Protein AF-A0A955KHT2-F1 (afdb_monomer_lite)

Sequence (98 aa):
MPPEKTAEEKLVELLKENHELLEQNNELLHKLHRHSVWSFVVRTVAFLILIGAPVAIYYYIIEPYFTSVSEAMQTFYIGLEEAPGWSQLVDVLKGKEK

Radius of gyration: 39.96 Å; chains: 1; bounding box: 88×22×103 Å

pLDDT: mean 86.48, std 10.54, range [49.03, 97.44]

Structure (mmCIF, N/CA/C/O backbone):
data_AF-A0A955KHT2-F1
#
_entry.id   AF-A0A955KHT2-F1
#
loop_
_atom_site.group_PDB
_atom_site.id
_atom_site.type_symbol
_atom_site.label_atom_id
_atom_site.label_alt_id
_atom_site.label_comp_id
_atom_site.label_asym_id
_atom_site.label_entity_id
_atom_site.label_seq_id
_atom_site.pdbx_PDB_ins_code
_atom_site.Cartn_x
_atom_site.Cartn_y
_atom_site.Cartn_z
_atom_site.occupancy
_atom_site.B_iso_or_equiv
_atom_site.auth_seq_id
_atom_site.auth_comp_id
_atom_site.auth_asym_id
_atom_site.auth_atom_id
_atom_site.pdbx_PDB_model_num
ATOM 1 N N . MET A 1 1 ? -27.514 12.247 55.165 1.00 60.75 1 MET A N 1
ATOM 2 C CA . MET A 1 1 ? -27.262 11.222 54.132 1.00 60.75 1 MET A CA 1
ATOM 3 C C . MET A 1 1 ? -28.389 11.323 53.124 1.00 60.75 1 MET A C 1
ATOM 5 O O . MET A 1 1 ? -29.524 11.426 53.580 1.00 60.75 1 MET A O 1
ATOM 9 N N . PRO A 1 2 ? -28.117 11.393 51.811 1.00 66.56 2 PRO A N 1
ATOM 10 C CA . PRO A 1 2 ? -29.184 11.257 50.824 1.00 66.56 2 PRO A CA 1
ATOM 11 C C . PRO A 1 2 ? -29.899 9.906 51.027 1.00 66.56 2 PRO A C 1
ATOM 13 O O . PRO A 1 2 ? -29.262 8.971 51.520 1.00 66.56 2 PRO A O 1
ATOM 16 N N . PRO A 1 3 ? -31.205 9.814 50.721 1.00 71.94 3 PRO A N 1
ATOM 17 C CA . PRO A 1 3 ? -31.971 8.587 50.907 1.00 71.94 3 PRO A CA 1
ATOM 18 C C . PRO A 1 3 ? -31.358 7.446 50.087 1.00 71.94 3 PRO A C 1
ATOM 20 O O . PRO A 1 3 ? -30.928 7.644 48.949 1.00 71.94 3 PRO A O 1
ATOM 23 N N . GLU A 1 4 ? -31.281 6.262 50.691 1.00 75.88 4 GLU A N 1
ATOM 24 C CA . GLU A 1 4 ? -30.821 5.040 50.037 1.00 75.88 4 GLU A CA 1
ATOM 25 C C . GLU A 1 4 ? -31.801 4.703 48.904 1.00 75.88 4 GLU A C 1
ATOM 27 O O . GLU A 1 4 ? -32.985 4.479 49.152 1.00 75.88 4 GLU A O 1
ATOM 32 N N . LYS A 1 5 ? -31.327 4.754 47.651 1.00 72.50 5 LYS A N 1
ATOM 33 C CA . LYS A 1 5 ? -32.133 4.412 46.471 1.00 72.50 5 LYS A CA 1
ATOM 34 C C . LYS A 1 5 ? -32.670 2.989 46.619 1.00 72.50 5 LYS A C 1
ATOM 36 O O . LYS A 1 5 ? -31.929 2.081 47.008 1.00 72.50 5 LYS A O 1
ATOM 41 N N . THR A 1 6 ? -33.934 2.785 46.274 1.00 86.12 6 THR A N 1
ATOM 42 C CA . THR A 1 6 ? -34.548 1.452 46.300 1.00 86.12 6 THR A CA 1
ATOM 43 C C . THR A 1 6 ? -33.872 0.523 45.282 1.00 86.12 6 THR A C 1
ATOM 45 O O . THR A 1 6 ? -33.271 0.969 44.301 1.00 86.12 6 THR A O 1
ATOM 48 N N . ALA A 1 7 ? -33.946 -0.795 45.500 1.00 86.62 7 ALA A N 1
ATOM 49 C CA . ALA A 1 7 ? -33.332 -1.777 44.599 1.00 86.62 7 ALA A CA 1
ATOM 50 C C . ALA A 1 7 ? -33.821 -1.634 43.142 1.00 86.62 7 ALA A C 1
ATOM 52 O O . ALA A 1 7 ? -33.046 -1.834 42.208 1.00 86.62 7 ALA A O 1
ATOM 53 N N . GLU A 1 8 ? -35.080 -1.232 42.957 1.00 88.56 8 GLU A N 1
ATOM 54 C CA . GLU A 1 8 ? -35.685 -0.974 41.648 1.00 88.56 8 GLU A CA 1
ATOM 55 C C . GLU A 1 8 ? -35.077 0.258 40.965 1.00 88.56 8 GLU A C 1
ATOM 57 O O . GLU A 1 8 ? -34.690 0.182 39.801 1.00 88.56 8 GLU A O 1
ATOM 62 N N . GLU A 1 9 ? -34.898 1.366 41.690 1.00 90.06 9 GLU A N 1
ATOM 63 C CA . GLU A 1 9 ? -34.261 2.579 41.153 1.00 90.06 9 GLU A CA 1
ATOM 64 C C . GLU A 1 9 ? -32.822 2.310 40.702 1.00 90.06 9 GLU A C 1
ATOM 66 O O . GLU A 1 9 ? -32.396 2.784 39.647 1.00 90.06 9 GLU A O 1
ATOM 71 N N . LYS A 1 10 ? -32.083 1.497 41.466 1.00 91.06 10 LYS A N 1
ATOM 72 C CA . LYS A 1 10 ? -30.713 1.104 41.120 1.00 91.06 10 LYS A CA 1
ATOM 73 C C . LYS A 1 10 ? -30.665 0.192 39.888 1.00 91.06 10 LYS A C 1
ATOM 75 O O . LYS A 1 10 ? -29.756 0.316 39.072 1.00 91.06 10 LYS A O 1
ATOM 80 N N . LEU A 1 11 ? -31.642 -0.702 39.727 1.00 92.50 11 LEU A N 1
ATOM 81 C CA . LEU A 1 11 ? -31.770 -1.540 38.530 1.00 92.50 11 LEU A CA 1
ATOM 82 C C . LEU A 1 11 ? -32.078 -0.710 37.281 1.00 92.50 11 LEU A C 1
ATOM 84 O O . LEU A 1 11 ? -31.466 -0.934 36.238 1.00 92.50 11 LEU A O 1
ATOM 88 N N . VAL A 1 12 ? -32.986 0.262 37.385 1.00 93.81 12 VAL A N 1
ATOM 89 C CA . VAL A 1 12 ? -33.320 1.167 36.274 1.00 93.81 12 VAL A CA 1
ATOM 90 C C . VAL A 1 12 ? -32.103 1.999 35.860 1.00 93.81 12 VAL A C 1
ATOM 92 O O . VAL A 1 12 ? -31.841 2.146 34.667 1.00 93.81 12 VAL A O 1
ATOM 95 N N . GLU A 1 13 ? -31.327 2.493 36.825 1.00 94.44 13 GLU A N 1
ATOM 96 C CA . GLU A 1 13 ? -30.086 3.234 36.571 1.00 94.44 13 GLU A CA 1
ATOM 97 C C . GLU A 1 13 ? -29.047 2.377 35.831 1.00 94.44 13 GLU A C 1
ATOM 99 O O . GLU A 1 13 ? -28.541 2.794 34.790 1.00 94.44 13 GLU A O 1
ATOM 104 N N . LEU A 1 14 ? -28.811 1.142 36.288 1.00 93.56 14 LEU A N 1
ATOM 105 C CA . LEU A 1 14 ? -27.875 0.207 35.649 1.00 93.56 14 LEU A CA 1
ATOM 106 C C . LEU A 1 14 ? -28.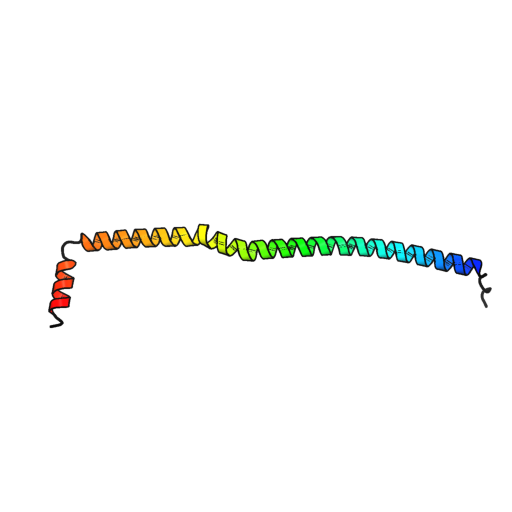305 -0.217 34.238 1.00 93.56 14 LEU A C 1
ATOM 108 O O . LEU A 1 14 ? -27.459 -0.429 33.365 1.00 93.56 14 LEU A O 1
ATOM 112 N N . LEU A 1 15 ? -29.611 -0.370 34.007 1.00 94.69 15 LEU A N 1
ATOM 113 C CA . LEU A 1 15 ? -30.156 -0.674 32.682 1.00 94.69 15 LEU A CA 1
ATOM 114 C C . LEU A 1 15 ? -29.972 0.500 31.724 1.00 94.69 15 LEU A C 1
ATOM 116 O O . LEU A 1 15 ? -29.606 0.293 30.566 1.00 94.69 15 LEU A O 1
ATOM 120 N N . LYS A 1 16 ? -30.194 1.723 32.208 1.00 95.38 16 LYS A N 1
ATOM 121 C CA . LYS A 1 16 ? -29.995 2.935 31.418 1.00 95.38 16 LYS A CA 1
ATOM 122 C C . LYS A 1 16 ? -28.525 3.115 31.041 1.00 95.38 16 LYS A C 1
ATOM 124 O O . LYS A 1 16 ? -28.226 3.341 29.874 1.00 95.38 16 LYS A O 1
ATOM 129 N N . GLU A 1 17 ? -27.620 2.929 31.996 1.00 94.88 17 GLU A N 1
ATOM 130 C CA . GLU A 1 17 ? -26.178 2.999 31.752 1.00 94.88 17 GLU A CA 1
ATOM 131 C C . GLU A 1 17 ? -25.718 1.919 30.757 1.00 94.88 17 GLU A C 1
ATOM 133 O O . GLU A 1 17 ? -24.979 2.211 29.818 1.00 94.88 17 GLU A O 1
ATOM 138 N N . ASN A 1 18 ? -26.224 0.683 30.876 1.00 95.25 18 ASN A N 1
ATOM 139 C CA . ASN A 1 18 ? -25.957 -0.366 29.884 1.00 95.25 18 ASN A CA 1
ATOM 140 C C . ASN A 1 18 ? -26.438 0.021 28.484 1.00 95.25 18 ASN A C 1
ATOM 142 O O . ASN A 1 18 ? -25.742 -0.229 27.501 1.00 95.25 18 ASN A O 1
ATOM 146 N N . HIS A 1 19 ? -27.626 0.616 28.384 1.00 95.56 19 HIS A N 1
ATOM 147 C CA . HIS A 1 19 ? -28.172 1.048 27.105 1.00 95.56 19 HIS A CA 1
ATOM 148 C C . HIS A 1 19 ? -27.297 2.128 26.453 1.00 95.56 19 HIS A C 1
ATOM 150 O O . HIS A 1 19 ? -26.931 1.989 25.286 1.00 95.56 19 HIS A O 1
ATOM 156 N N . GLU A 1 20 ? -26.881 3.135 27.224 1.00 95.38 20 GLU A N 1
ATOM 157 C CA . GLU A 1 20 ? -25.987 4.201 26.756 1.00 95.38 20 GLU A CA 1
ATOM 158 C C . GLU A 1 20 ? -24.618 3.648 26.310 1.00 95.38 20 GLU A C 1
ATOM 160 O O . GLU A 1 20 ? -24.087 4.047 25.271 1.00 95.3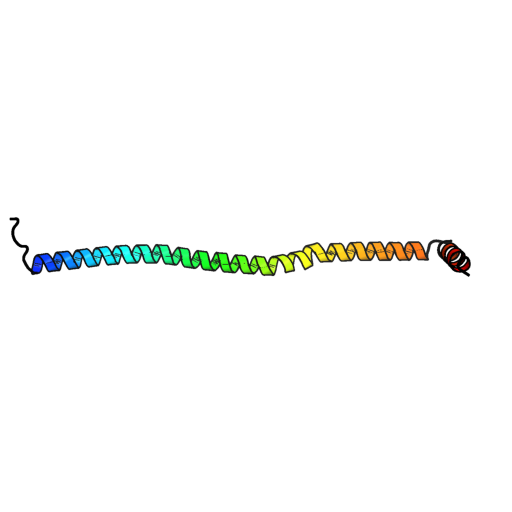8 20 GLU A O 1
ATOM 165 N N . LEU A 1 21 ? -24.053 2.677 27.038 1.00 94.94 21 LEU A N 1
ATOM 166 C CA . LEU A 1 21 ? -22.786 2.028 26.672 1.00 94.94 21 LEU A CA 1
ATOM 167 C C . LEU A 1 21 ? -22.888 1.179 25.395 1.00 94.94 21 LEU A C 1
ATOM 169 O O . LEU A 1 21 ? -21.922 1.091 24.627 1.00 94.94 21 LEU A O 1
ATOM 173 N N . LEU A 1 22 ? -24.034 0.539 25.157 1.00 94.75 22 LEU A N 1
ATOM 174 C CA . LEU A 1 22 ? -24.284 -0.224 23.932 1.00 94.75 22 LEU A CA 1
ATOM 175 C C . LEU A 1 22 ? -24.423 0.695 22.718 1.00 94.75 22 LEU A C 1
ATOM 177 O O . LEU A 1 22 ? -23.877 0.390 21.655 1.00 94.75 22 LEU A O 1
ATOM 181 N N . GLU A 1 23 ? -25.098 1.831 22.878 1.00 95.44 23 GLU A N 1
ATOM 182 C CA . GLU A 1 23 ? -25.223 2.842 21.828 1.00 95.44 23 GLU A CA 1
ATOM 183 C C . GLU A 1 23 ? -23.848 3.406 21.439 1.00 95.44 23 GLU A C 1
ATOM 185 O O . GLU A 1 23 ? -23.476 3.397 20.260 1.00 95.44 23 GLU A O 1
ATOM 190 N N . GLN A 1 24 ? -23.030 3.764 22.434 1.00 94.19 24 GLN A N 1
ATOM 191 C CA . GLN A 1 24 ? -21.652 4.213 22.215 1.00 94.19 24 GLN A CA 1
ATOM 192 C C . GLN A 1 24 ? -20.789 3.139 21.537 1.00 94.19 24 GLN A C 1
ATOM 194 O O . GLN A 1 24 ? -20.016 3.444 20.625 1.00 94.19 24 GLN A O 1
ATOM 199 N N . ASN A 1 25 ? -20.933 1.868 21.929 1.00 95.38 25 ASN A N 1
ATOM 200 C CA . ASN A 1 25 ? -20.234 0.765 21.265 1.00 95.38 25 ASN A CA 1
ATOM 201 C C . ASN A 1 25 ? -20.614 0.651 19.790 1.00 95.38 25 ASN A C 1
ATOM 203 O O . ASN A 1 25 ? -19.740 0.480 18.938 1.00 95.38 25 ASN A O 1
ATOM 207 N N . ASN A 1 26 ? -21.903 0.764 19.475 1.00 94.75 26 ASN A N 1
ATOM 208 C CA . ASN A 1 26 ? -22.381 0.666 18.104 1.00 94.75 26 ASN A CA 1
ATOM 209 C C . ASN A 1 26 ? -21.821 1.794 17.218 1.00 94.75 26 ASN A C 1
ATOM 211 O O . ASN A 1 26 ? -21.422 1.551 16.072 1.00 94.75 26 ASN A O 1
ATOM 215 N N . GLU A 1 27 ? -21.713 3.014 17.754 1.00 94.06 27 GLU A N 1
ATOM 216 C CA . GLU A 1 27 ? -21.054 4.115 17.047 1.00 94.06 27 GLU A CA 1
ATOM 217 C C . GLU A 1 27 ? -19.569 3.842 16.775 1.00 94.06 27 GLU A C 1
ATOM 219 O O . GLU A 1 27 ? -19.065 4.127 15.682 1.00 94.06 27 GLU A O 1
ATOM 224 N N . LEU A 1 28 ? -18.846 3.312 17.764 1.00 93.12 28 LEU A N 1
ATOM 225 C CA . LEU A 1 28 ? -17.426 2.986 17.624 1.00 93.12 28 LEU A CA 1
ATOM 226 C C . LEU A 1 28 ? -17.208 1.875 16.594 1.00 93.12 28 LEU A C 1
ATOM 228 O O . LEU A 1 28 ? -16.317 1.992 15.750 1.00 93.12 28 LEU A O 1
ATOM 232 N N . LEU A 1 29 ? -18.056 0.846 16.607 1.00 93.31 29 LEU A N 1
ATOM 233 C CA . LEU A 1 29 ? -18.059 -0.232 15.617 1.00 93.31 29 LEU A CA 1
ATOM 234 C C . LEU A 1 29 ? -18.249 0.304 14.196 1.00 93.31 29 LEU A C 1
ATOM 236 O O . LEU A 1 29 ? -17.490 -0.067 13.301 1.00 93.31 29 LEU A O 1
ATOM 240 N N . HIS A 1 30 ? -19.182 1.235 13.991 1.00 92.12 30 HIS A N 1
ATOM 241 C CA . HIS A 1 30 ? -19.373 1.880 12.689 1.00 92.12 30 HIS A CA 1
ATOM 242 C C . HIS A 1 30 ? -18.130 2.654 12.229 1.00 92.12 30 HIS A C 1
ATOM 244 O O . HIS A 1 30 ? -17.730 2.565 11.062 1.00 92.12 30 HIS A O 1
ATOM 250 N N . LYS A 1 31 ? -17.483 3.388 13.142 1.00 90.19 31 LYS A N 1
ATOM 251 C CA . LYS A 1 31 ? -16.257 4.150 12.844 1.00 90.19 31 LYS A CA 1
ATOM 252 C C . LYS A 1 31 ? -15.094 3.210 12.491 1.00 90.19 31 LYS A C 1
ATOM 254 O O . LYS A 1 31 ? -14.402 3.439 11.495 1.00 90.19 31 LYS A O 1
ATOM 259 N N . LEU A 1 32 ? -14.920 2.124 13.247 1.00 91.44 32 LEU A N 1
ATOM 260 C CA . LEU A 1 32 ? -13.879 1.117 13.021 1.00 91.44 32 LEU A CA 1
ATOM 261 C C . LEU A 1 32 ? -14.094 0.329 11.729 1.00 91.44 32 LEU A C 1
ATOM 263 O O . LEU A 1 32 ? -13.139 0.123 10.978 1.00 91.44 32 LEU A O 1
ATOM 267 N N . HIS A 1 33 ? -15.331 -0.076 11.438 1.00 93.00 33 HIS A N 1
ATOM 268 C CA . HIS A 1 33 ? -15.640 -0.855 10.243 1.00 93.00 33 HIS A CA 1
ATOM 269 C C . HIS A 1 33 ? -15.261 -0.092 8.973 1.00 93.00 33 HIS A C 1
ATOM 271 O O . HIS A 1 33 ? -14.546 -0.618 8.118 1.00 93.00 33 HIS A O 1
ATOM 277 N N . ARG A 1 34 ? -15.634 1.192 8.891 1.00 90.25 34 ARG A N 1
ATOM 278 C CA . ARG A 1 34 ? -15.264 2.040 7.755 1.00 90.25 34 ARG A CA 1
ATOM 279 C C . ARG A 1 34 ? -13.746 2.137 7.592 1.00 90.25 34 ARG A C 1
ATOM 281 O O . ARG A 1 34 ? -13.249 1.993 6.479 1.00 90.25 34 ARG A O 1
ATOM 288 N N . HIS A 1 35 ? -13.001 2.352 8.675 1.00 93.06 35 HIS A N 1
ATOM 289 C CA . HIS A 1 35 ? -11.536 2.424 8.611 1.00 93.06 35 HIS A CA 1
ATOM 290 C C . HIS A 1 35 ? -10.897 1.095 8.203 1.00 93.06 35 HIS A C 1
ATOM 292 O O . HIS A 1 35 ? -9.936 1.095 7.438 1.00 93.06 35 HIS A O 1
ATOM 298 N N . SER A 1 36 ? -11.440 -0.031 8.666 1.00 92.56 36 SER A N 1
ATOM 299 C CA . SER A 1 36 ? -10.962 -1.362 8.295 1.00 92.56 36 SER A CA 1
ATOM 300 C C . SER A 1 36 ? -11.145 -1.629 6.798 1.00 92.56 36 SER A C 1
ATOM 302 O O . SER A 1 36 ? -10.195 -2.038 6.130 1.00 92.56 36 SER A O 1
ATOM 304 N N . VAL A 1 37 ? -12.317 -1.293 6.245 1.00 94.75 37 VAL A N 1
ATOM 305 C CA . VAL A 1 37 ? -12.588 -1.407 4.802 1.00 94.75 37 VAL A CA 1
ATOM 306 C C . VAL A 1 37 ? -11.638 -0.520 3.998 1.00 94.75 37 VAL A C 1
ATOM 308 O O . VAL A 1 37 ? -11.011 -0.994 3.052 1.00 94.75 37 VAL A O 1
ATOM 311 N N . TRP A 1 38 ? -11.458 0.742 4.397 1.00 95.62 38 TRP A N 1
ATOM 312 C CA . TRP A 1 38 ? -10.518 1.643 3.722 1.00 95.62 38 TRP A CA 1
ATOM 313 C C . TRP A 1 38 ? -9.072 1.153 3.798 1.00 95.62 38 TRP A C 1
ATOM 315 O O . TRP A 1 38 ? -8.365 1.183 2.793 1.00 95.62 38 TRP A O 1
ATOM 325 N N . SER A 1 39 ? -8.638 0.657 4.956 1.00 94.50 39 SER A N 1
ATOM 326 C CA . SER A 1 39 ? -7.299 0.095 5.133 1.00 94.50 39 SER A CA 1
ATOM 327 C C . SER A 1 39 ? -7.072 -1.108 4.216 1.00 94.50 39 SER A C 1
ATOM 329 O O . SER A 1 39 ? -6.035 -1.193 3.555 1.00 94.50 39 SER A O 1
ATOM 331 N N . PHE A 1 40 ? -8.063 -1.997 4.111 1.00 95.88 40 PHE A N 1
ATOM 332 C CA . PHE A 1 40 ? -8.011 -3.143 3.211 1.00 95.88 40 PHE A CA 1
ATOM 333 C C . PHE A 1 40 ? -7.913 -2.714 1.743 1.00 95.88 40 PHE A C 1
ATOM 335 O O . PHE A 1 40 ? -7.030 -3.185 1.028 1.00 95.88 40 PHE A O 1
ATOM 342 N N . VAL A 1 41 ? -8.764 -1.783 1.301 1.00 97.12 41 VAL A N 1
ATOM 343 C CA . VAL A 1 41 ? -8.758 -1.286 -0.084 1.00 97.12 41 VAL A CA 1
ATOM 344 C C . VAL A 1 41 ? -7.427 -0.624 -0.423 1.00 97.12 41 VAL A C 1
ATOM 346 O O . VAL A 1 41 ? -6.816 -0.976 -1.430 1.00 97.12 41 VAL A O 1
ATOM 349 N N . VAL A 1 42 ? -6.936 0.281 0.427 1.00 97.12 42 VAL A N 1
ATOM 350 C CA . VAL A 1 42 ? -5.657 0.971 0.208 1.00 97.12 42 VAL A CA 1
ATOM 351 C C . VAL A 1 42 ? -4.511 -0.029 0.124 1.00 97.12 42 VAL A C 1
ATOM 353 O O . VAL A 1 42 ? -3.674 0.080 -0.768 1.00 97.12 42 VAL A O 1
ATOM 356 N N . ARG A 1 43 ? -4.482 -1.031 1.007 1.00 96.44 43 ARG A N 1
ATOM 357 C CA . ARG A 1 43 ? -3.437 -2.058 0.995 1.00 96.44 43 ARG A CA 1
ATOM 358 C C . ARG A 1 43 ? -3.491 -2.904 -0.276 1.00 96.44 43 ARG A C 1
ATOM 360 O O . ARG A 1 43 ? -2.451 -3.138 -0.884 1.00 96.44 43 ARG A O 1
ATOM 367 N N . THR A 1 44 ? -4.681 -3.318 -0.701 1.00 96.81 44 THR A N 1
ATOM 368 C CA . THR A 1 44 ? -4.875 -4.065 -1.951 1.00 96.81 44 THR A CA 1
ATOM 369 C C . THR A 1 44 ? -4.428 -3.246 -3.160 1.00 96.81 44 THR A C 1
ATOM 371 O O . THR A 1 44 ? -3.656 -3.740 -3.978 1.00 96.81 44 THR A O 1
ATOM 374 N N . VAL A 1 45 ? -4.835 -1.978 -3.250 1.00 97.44 45 VAL A N 1
ATOM 375 C CA . VAL A 1 45 ? -4.406 -1.072 -4.327 1.00 97.44 45 VAL A CA 1
ATOM 376 C C . VAL A 1 45 ? -2.894 -0.859 -4.294 1.00 97.44 45 VAL A C 1
ATOM 378 O O . VAL A 1 45 ? -2.253 -0.914 -5.339 1.00 97.44 45 VAL A O 1
ATOM 381 N N . ALA A 1 46 ? -2.298 -0.690 -3.113 1.00 96.75 46 ALA A N 1
ATOM 382 C CA . ALA A 1 46 ? -0.854 -0.551 -2.974 1.00 96.75 46 ALA A CA 1
ATOM 383 C C . ALA A 1 46 ? -0.108 -1.785 -3.502 1.00 96.75 46 ALA A C 1
ATOM 385 O O . ALA A 1 46 ? 0.874 -1.629 -4.221 1.00 96.75 46 ALA A O 1
ATOM 386 N N . PHE A 1 47 ? -0.588 -3.001 -3.221 1.00 96.62 47 PHE A N 1
ATOM 387 C CA . PHE A 1 47 ? -0.002 -4.223 -3.781 1.00 96.62 47 PHE A CA 1
ATOM 388 C C . PHE A 1 47 ? -0.203 -4.342 -5.293 1.00 96.62 47 PHE A C 1
ATOM 390 O O . PHE A 1 47 ? 0.726 -4.732 -6.000 1.00 96.62 47 PHE A O 1
ATOM 397 N N . LEU A 1 48 ? -1.381 -3.974 -5.802 1.00 96.62 48 LEU A N 1
ATOM 398 C CA . LEU A 1 48 ? -1.639 -3.947 -7.243 1.00 96.62 48 LEU A CA 1
ATOM 399 C C . LEU A 1 48 ? -0.707 -2.975 -7.961 1.00 96.62 48 LEU A C 1
ATOM 401 O O . LEU A 1 48 ? -0.197 -3.309 -9.022 1.00 96.62 48 LEU A O 1
ATOM 405 N N . ILE A 1 49 ? -0.440 -1.806 -7.380 1.00 96.81 49 ILE A N 1
ATOM 406 C CA . ILE A 1 49 ? 0.526 -0.849 -7.928 1.00 96.81 49 ILE A CA 1
ATOM 407 C C . ILE A 1 49 ? 1.944 -1.402 -7.800 1.00 96.81 49 ILE A C 1
ATOM 409 O O . ILE A 1 49 ? 2.696 -1.351 -8.764 1.00 96.81 49 ILE A O 1
ATOM 413 N N . LEU A 1 50 ? 2.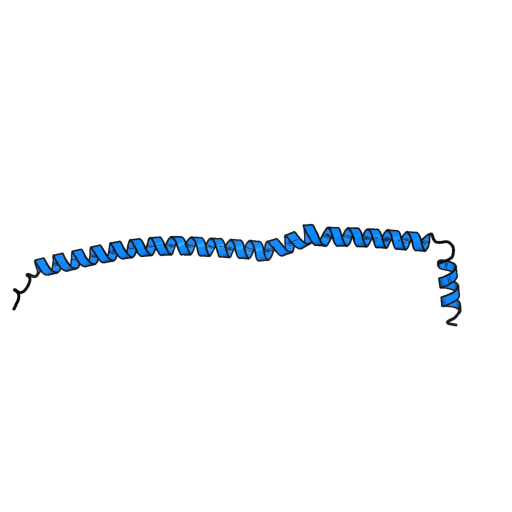318 -1.967 -6.653 1.00 96.19 50 LEU A N 1
ATOM 414 C CA . LEU A 1 50 ? 3.665 -2.494 -6.433 1.00 96.19 50 LEU A CA 1
ATOM 415 C C . LEU A 1 50 ? 4.038 -3.581 -7.450 1.00 96.19 50 LEU A C 1
ATOM 417 O O . LEU A 1 50 ? 5.179 -3.633 -7.894 1.00 96.19 50 LEU A O 1
ATOM 421 N N . ILE A 1 51 ? 3.084 -4.438 -7.818 1.00 94.25 51 ILE A N 1
ATOM 422 C CA . ILE A 1 51 ? 3.299 -5.527 -8.780 1.00 94.25 51 ILE A CA 1
ATOM 423 C C . ILE A 1 51 ? 3.019 -5.058 -10.212 1.00 94.25 51 ILE A C 1
ATOM 425 O O . ILE A 1 51 ? 3.783 -5.349 -11.130 1.00 94.25 51 ILE A O 1
ATOM 429 N N . GLY A 1 52 ? 1.932 -4.320 -10.416 1.00 94.69 52 GLY A N 1
ATOM 430 C CA . GLY A 1 52 ? 1.480 -3.873 -11.729 1.00 94.69 52 GLY A CA 1
ATOM 431 C C . GLY A 1 52 ? 2.332 -2.755 -12.318 1.00 94.69 52 GLY A C 1
ATOM 432 O O . GLY A 1 52 ? 2.534 -2.738 -13.528 1.00 94.69 52 GLY A O 1
ATOM 433 N N . ALA A 1 53 ? 2.876 -1.850 -11.499 1.00 95.62 53 ALA A N 1
ATOM 434 C CA . ALA A 1 53 ? 3.690 -0.743 -11.994 1.00 95.62 53 ALA A CA 1
ATOM 435 C C . ALA A 1 53 ? 5.003 -1.218 -12.637 1.00 95.62 53 ALA A C 1
ATOM 437 O O . ALA A 1 53 ? 5.257 -0.792 -13.758 1.00 95.62 53 ALA A O 1
ATOM 438 N N . PRO A 1 54 ? 5.809 -2.126 -12.045 1.00 94.81 54 PRO A N 1
ATOM 439 C CA . PRO A 1 54 ? 6.987 -2.670 -12.724 1.00 94.81 54 PRO A CA 1
ATOM 440 C C . PRO A 1 54 ? 6.655 -3.361 -14.048 1.00 94.81 54 PRO A C 1
ATOM 442 O O . PRO A 1 54 ? 7.361 -3.165 -15.034 1.00 94.81 54 PRO A O 1
ATOM 445 N N . VAL A 1 55 ? 5.557 -4.124 -14.094 1.00 94.19 55 VAL A N 1
ATOM 446 C CA . VAL A 1 55 ? 5.096 -4.789 -15.321 1.00 94.19 55 VAL A CA 1
ATOM 447 C C . VAL A 1 55 ? 4.709 -3.756 -16.381 1.00 94.19 55 VAL A C 1
ATOM 449 O O . VAL A 1 55 ? 5.158 -3.847 -17.520 1.00 94.19 55 VAL A O 1
ATOM 452 N N . ALA A 1 56 ? 3.932 -2.738 -16.009 1.00 93.19 56 ALA A N 1
ATOM 453 C CA . ALA A 1 56 ? 3.553 -1.661 -16.917 1.00 93.19 56 ALA A CA 1
ATOM 454 C C . ALA A 1 56 ? 4.779 -0.875 -17.410 1.00 93.19 56 ALA A C 1
ATOM 456 O O . ALA A 1 56 ? 4.905 -0.618 -18.601 1.00 93.19 56 ALA A O 1
ATOM 457 N N . ILE A 1 57 ? 5.719 -0.541 -16.524 1.00 93.94 57 ILE A N 1
ATOM 458 C CA . ILE A 1 57 ? 6.965 0.142 -16.893 1.00 93.94 57 ILE A CA 1
ATOM 459 C C . ILE A 1 57 ? 7.762 -0.701 -17.894 1.00 93.94 57 ILE A C 1
ATOM 461 O O . ILE A 1 57 ? 8.269 -0.160 -18.874 1.00 93.94 57 ILE A O 1
ATOM 465 N N . TYR A 1 58 ? 7.854 -2.014 -17.685 1.00 89.38 58 TYR A N 1
ATOM 466 C CA . TYR A 1 58 ? 8.594 -2.894 -18.583 1.00 89.38 58 TYR A CA 1
ATOM 467 C C . TYR A 1 58 ? 8.038 -2.871 -20.014 1.00 89.38 58 TYR A C 1
ATOM 469 O O . TYR A 1 58 ? 8.780 -2.573 -20.949 1.00 89.38 58 TYR A O 1
ATOM 477 N N . TYR A 1 59 ? 6.736 -3.102 -20.180 1.00 90.12 59 TYR A N 1
ATOM 478 C CA . TYR A 1 59 ? 6.119 -3.162 -21.510 1.00 90.12 59 TYR A CA 1
ATOM 479 C C . TYR A 1 59 ? 5.982 -1.790 -22.180 1.00 90.12 59 TYR A C 1
ATOM 481 O O . TYR A 1 59 ? 6.216 -1.651 -23.373 1.00 90.12 59 TYR A O 1
ATOM 489 N N . TYR A 1 60 ? 5.610 -0.748 -21.433 1.00 89.88 60 TYR A N 1
ATOM 490 C CA . TYR A 1 60 ? 5.309 0.549 -22.049 1.00 89.88 60 TYR A CA 1
ATOM 491 C C . TYR A 1 60 ? 6.521 1.466 -22.181 1.00 89.88 60 TYR A C 1
ATOM 493 O O . TYR A 1 60 ? 6.537 2.321 -23.063 1.00 89.88 60 TYR A O 1
ATOM 501 N N . ILE A 1 61 ? 7.510 1.335 -21.296 1.00 88.06 61 ILE A N 1
ATOM 502 C CA . ILE A 1 61 ? 8.676 2.222 -21.280 1.00 88.06 61 ILE A CA 1
ATOM 503 C C . ILE A 1 61 ? 9.899 1.460 -21.766 1.00 88.06 61 ILE A C 1
ATOM 505 O O . ILE A 1 61 ? 10.529 1.880 -22.726 1.00 88.06 61 ILE A O 1
ATOM 509 N N . ILE A 1 62 ? 10.245 0.341 -21.131 1.00 87.00 62 ILE A N 1
ATOM 510 C CA . ILE A 1 62 ? 11.537 -0.317 -21.358 1.00 87.00 62 ILE A CA 1
ATOM 511 C C . ILE A 1 62 ? 11.615 -0.969 -22.749 1.00 87.00 62 ILE A C 1
ATOM 513 O O . ILE A 1 62 ? 12.601 -0.760 -23.456 1.00 87.00 62 ILE A O 1
ATOM 517 N N . GLU A 1 63 ? 10.590 -1.713 -23.166 1.00 84.19 63 GLU A N 1
ATOM 518 C CA . GLU A 1 63 ? 10.541 -2.394 -24.470 1.00 84.19 63 GLU A CA 1
ATOM 519 C C . GLU A 1 63 ? 10.817 -1.466 -25.678 1.00 84.19 63 GLU A C 1
ATOM 521 O O . GLU A 1 63 ? 11.756 -1.756 -26.426 1.00 84.19 63 GLU A O 1
ATOM 526 N N . PRO A 1 64 ? 10.126 -0.320 -25.871 1.00 82.44 64 PRO A N 1
ATOM 527 C CA . PRO A 1 64 ? 10.399 0.553 -27.019 1.00 82.44 64 PRO A CA 1
ATOM 528 C C . PRO A 1 64 ? 11.808 1.172 -27.002 1.00 82.44 64 PRO A C 1
ATOM 530 O O . PRO A 1 64 ? 12.384 1.425 -28.067 1.00 82.44 64 PRO A O 1
ATOM 533 N N . TYR A 1 65 ? 12.409 1.384 -25.823 1.00 84.62 65 TYR A N 1
ATOM 534 C CA . TYR A 1 65 ? 13.809 1.818 -25.740 1.00 84.62 65 TYR A CA 1
ATOM 535 C C . TYR A 1 65 ? 14.766 0.734 -26.247 1.00 84.62 65 TYR A C 1
ATOM 537 O O . TYR A 1 65 ? 15.712 1.048 -26.965 1.00 84.62 65 TYR A O 1
ATOM 545 N N . PHE A 1 66 ? 14.521 -0.540 -25.936 1.00 85.38 66 PHE A N 1
ATOM 546 C CA . PHE A 1 66 ? 15.364 -1.623 -26.446 1.00 85.38 66 PHE A CA 1
ATOM 547 C C . PHE A 1 66 ? 15.208 -1.828 -27.952 1.00 85.38 66 PHE A C 1
ATOM 549 O O . PHE A 1 66 ? 16.213 -2.032 -28.637 1.00 85.38 66 PHE A O 1
ATOM 556 N N . THR A 1 67 ? 13.988 -1.725 -28.479 1.00 82.25 67 THR A N 1
ATOM 557 C CA . THR A 1 67 ? 13.738 -1.856 -29.921 1.00 82.25 67 THR A CA 1
ATOM 558 C C . THR A 1 67 ? 14.448 -0.759 -30.711 1.00 82.25 67 THR A C 1
ATOM 560 O O . THR A 1 67 ? 15.203 -1.064 -31.631 1.00 82.25 67 THR A O 1
ATOM 563 N N . SER A 1 68 ? 14.314 0.505 -30.298 1.00 83.50 68 SER A N 1
ATOM 564 C CA . SER A 1 68 ? 14.974 1.632 -30.979 1.00 83.50 68 SER A CA 1
ATOM 565 C C . SER A 1 68 ? 16.503 1.547 -30.935 1.00 83.50 68 SER A C 1
ATOM 567 O O . SER A 1 68 ? 17.174 1.823 -31.930 1.00 83.50 68 SER A O 1
ATOM 569 N N . VAL A 1 69 ? 17.074 1.110 -29.808 1.00 86.88 69 VAL A N 1
ATOM 570 C CA . VAL A 1 69 ? 18.522 0.878 -29.694 1.00 86.88 69 VAL A CA 1
ATOM 571 C C . VAL A 1 69 ? 18.966 -0.290 -30.576 1.00 86.88 69 VAL A C 1
ATOM 573 O O . VAL A 1 69 ? 20.003 -0.195 -31.231 1.00 86.88 69 VAL A O 1
ATOM 576 N N . SER A 1 70 ? 18.196 -1.380 -30.630 1.00 85.50 70 SER A N 1
ATOM 577 C CA . SER A 1 70 ? 18.518 -2.530 -31.482 1.00 85.50 70 SER A CA 1
ATOM 578 C C . SER A 1 70 ? 18.500 -2.162 -32.966 1.00 85.50 70 SER A C 1
ATOM 580 O O . SER A 1 70 ? 19.441 -2.495 -33.685 1.00 85.50 70 SER A O 1
ATOM 582 N N . GLU A 1 71 ? 17.484 -1.429 -33.418 1.00 89.38 71 GLU A N 1
ATOM 583 C CA . GLU A 1 71 ? 17.380 -0.943 -34.799 1.00 89.38 71 GLU A CA 1
ATOM 584 C C . GLU A 1 71 ? 18.532 0.003 -35.162 1.00 89.38 71 GLU A C 1
ATOM 586 O O . GLU A 1 71 ? 19.138 -0.130 -36.229 1.00 89.38 71 GLU A O 1
ATOM 591 N N . ALA A 1 72 ? 18.892 0.917 -34.255 1.00 85.69 72 ALA A N 1
ATOM 592 C CA . ALA A 1 72 ? 20.034 1.808 -34.440 1.00 85.69 72 ALA A CA 1
ATOM 593 C C . ALA A 1 72 ? 21.353 1.026 -34.553 1.00 85.69 72 ALA A C 1
ATOM 595 O O . ALA A 1 72 ? 22.165 1.313 -35.432 1.00 85.69 72 ALA A O 1
ATOM 596 N N . MET A 1 73 ? 21.549 0.002 -33.717 1.00 86.44 73 MET A N 1
ATOM 597 C CA . MET A 1 73 ? 22.727 -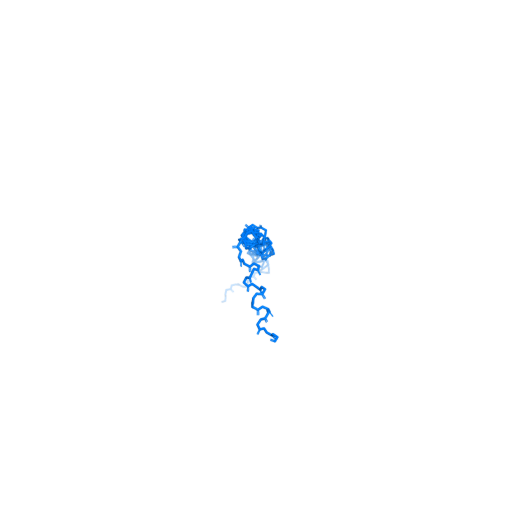0.867 -33.784 1.00 86.44 73 MET A CA 1
ATOM 598 C C . MET A 1 73 ? 22.762 -1.680 -35.079 1.00 86.44 73 MET A C 1
ATOM 600 O O . MET A 1 73 ? 23.813 -1.757 -35.707 1.00 86.44 73 MET A O 1
ATOM 604 N N . GLN A 1 74 ? 21.639 -2.253 -35.516 1.00 87.44 74 GLN A N 1
ATOM 605 C CA . GLN A 1 74 ? 21.563 -2.979 -36.789 1.00 87.44 74 GLN A CA 1
ATOM 606 C C . GLN A 1 74 ? 21.900 -2.067 -37.970 1.00 87.44 74 GLN A C 1
ATOM 608 O O . GLN A 1 74 ? 22.736 -2.419 -38.795 1.00 87.44 74 GLN A O 1
ATOM 613 N N . THR A 1 75 ? 21.325 -0.864 -38.002 1.00 86.75 75 THR A N 1
ATOM 614 C CA . THR A 1 75 ? 21.618 0.143 -39.033 1.00 86.75 75 THR A CA 1
ATOM 615 C C . THR A 1 75 ? 23.096 0.529 -39.027 1.00 86.75 75 THR A C 1
ATOM 617 O O . THR A 1 75 ? 23.713 0.660 -40.082 1.00 86.75 75 THR A O 1
ATOM 620 N N . PHE A 1 76 ? 23.691 0.669 -37.842 1.00 86.12 76 PHE A N 1
ATOM 621 C CA . PHE A 1 76 ? 25.112 0.955 -37.690 1.00 86.12 76 PHE A CA 1
ATOM 622 C C . PHE A 1 76 ? 26.001 -0.193 -38.194 1.00 86.12 76 PHE A C 1
ATOM 624 O O . PHE A 1 76 ? 26.967 0.064 -38.907 1.00 86.12 76 PHE A O 1
ATOM 631 N N . TYR A 1 77 ? 25.672 -1.451 -37.880 1.00 83.81 77 TYR A N 1
ATOM 632 C CA . TYR A 1 77 ? 26.409 -2.615 -38.384 1.00 83.81 77 TYR A CA 1
ATOM 633 C C . TYR A 1 77 ? 26.307 -2.749 -39.904 1.00 83.81 77 TYR A C 1
ATOM 635 O O . TYR A 1 77 ? 27.332 -2.937 -40.551 1.00 83.81 77 TYR A O 1
ATOM 643 N N . ILE A 1 78 ? 25.107 -2.579 -40.466 1.00 84.94 78 ILE A N 1
ATOM 644 C CA . ILE A 1 78 ? 24.886 -2.586 -41.919 1.00 84.94 78 ILE A CA 1
ATOM 645 C C . ILE A 1 78 ? 25.709 -1.469 -42.575 1.00 84.94 78 ILE A C 1
ATOM 647 O O . ILE A 1 78 ? 26.446 -1.719 -43.522 1.00 84.94 78 ILE A O 1
ATOM 651 N N . GLY A 1 79 ? 25.682 -0.255 -42.018 1.00 81.69 79 GLY A N 1
ATOM 652 C CA . GLY A 1 79 ? 26.484 0.861 -42.522 1.00 81.69 79 GLY A CA 1
ATOM 653 C C . GLY A 1 79 ? 27.998 0.638 -42.419 1.00 81.69 79 GLY A C 1
ATOM 654 O O . GLY A 1 79 ? 28.741 1.110 -43.277 1.00 81.69 79 GLY A O 1
ATOM 655 N N . LEU A 1 80 ? 28.473 -0.089 -41.403 1.00 81.62 80 LEU A N 1
ATOM 656 C CA . LEU A 1 80 ? 29.881 -0.487 -41.288 1.00 81.62 80 LEU A CA 1
ATOM 657 C C . LEU A 1 80 ? 30.275 -1.589 -42.280 1.00 81.62 80 LEU A C 1
ATOM 659 O O . LEU A 1 80 ? 31.412 -1.597 -42.751 1.00 81.62 80 LEU A O 1
ATOM 663 N N . GLU A 1 81 ? 29.369 -2.516 -42.580 1.00 76.06 81 GLU A N 1
ATOM 664 C CA . GLU A 1 81 ? 29.588 -3.608 -43.534 1.00 76.06 81 GLU A CA 1
ATOM 665 C C . GLU A 1 81 ? 29.585 -3.102 -44.984 1.00 76.06 81 GLU A C 1
ATOM 667 O O . GLU A 1 81 ? 30.412 -3.516 -45.797 1.00 76.06 81 GLU A O 1
ATOM 672 N N . GLU A 1 82 ? 28.719 -2.137 -45.289 1.00 75.25 82 GLU A N 1
ATOM 673 C CA . GLU A 1 82 ? 28.626 -1.495 -46.602 1.00 75.25 82 GLU A CA 1
ATOM 674 C C . GLU A 1 82 ? 29.704 -0.423 -46.834 1.00 75.25 82 GLU A C 1
ATOM 676 O O . GLU A 1 82 ? 29.910 -0.005 -47.975 1.00 75.25 82 GLU A O 1
ATOM 681 N N . ALA A 1 83 ? 30.420 0.020 -45.791 1.00 77.31 83 ALA A N 1
ATOM 682 C CA . ALA A 1 83 ? 31.461 1.037 -45.907 1.00 77.31 83 ALA A CA 1
ATOM 683 C C . ALA A 1 83 ? 32.699 0.496 -46.660 1.00 77.31 83 ALA A C 1
ATOM 685 O O . ALA A 1 83 ? 33.471 -0.306 -46.110 1.00 77.31 83 ALA A O 1
ATOM 686 N N . PRO A 1 84 ? 32.972 0.967 -47.896 1.00 61.47 84 PRO A N 1
ATOM 687 C CA . PRO A 1 84 ? 34.100 0.486 -48.678 1.00 61.47 84 PRO A CA 1
ATOM 688 C C . PRO A 1 84 ? 35.404 0.991 -48.047 1.00 61.47 84 PRO A C 1
ATOM 690 O O . PRO A 1 84 ? 35.755 2.163 -48.150 1.00 61.47 84 PRO A O 1
ATOM 693 N N . GLY A 1 85 ? 36.110 0.097 -47.352 1.00 69.44 85 GLY A N 1
ATOM 694 C CA . GLY A 1 85 ? 37.385 0.382 -46.683 1.00 69.44 85 GLY A CA 1
ATOM 695 C C . GLY A 1 85 ? 37.476 -0.142 -45.249 1.00 69.44 85 GLY A C 1
ATOM 696 O O . GLY A 1 85 ? 38.581 -0.374 -44.767 1.00 69.44 85 GLY A O 1
ATOM 697 N N . TRP A 1 86 ? 36.353 -0.416 -44.576 1.00 73.19 86 TRP A N 1
ATOM 698 C CA . TRP A 1 86 ? 36.380 -0.894 -43.186 1.00 73.19 86 TRP A CA 1
ATOM 699 C C . TRP A 1 86 ? 36.966 -2.310 -43.060 1.00 73.19 86 TRP A C 1
ATOM 701 O O . TRP A 1 86 ? 37.842 -2.543 -42.229 1.00 73.19 86 TRP A O 1
ATOM 711 N N . SER A 1 87 ? 36.592 -3.226 -43.964 1.00 67.38 87 SER A N 1
ATOM 712 C CA . SER A 1 87 ? 37.214 -4.561 -44.059 1.00 67.38 87 SER A CA 1
ATOM 713 C C . SER A 1 87 ? 38.727 -4.472 -44.286 1.00 67.38 87 SER A C 1
ATOM 715 O O . SER A 1 87 ? 39.496 -5.164 -43.630 1.00 67.38 87 SER A O 1
ATOM 717 N N . GLN A 1 88 ? 39.166 -3.560 -45.159 1.00 72.81 88 GLN A N 1
ATOM 718 C CA . GLN A 1 88 ? 40.580 -3.382 -45.503 1.00 72.81 88 GLN A CA 1
ATOM 719 C C . GLN A 1 88 ? 41.392 -2.859 -44.306 1.00 72.81 88 GLN A C 1
ATOM 721 O O . GLN A 1 88 ? 42.529 -3.275 -44.099 1.00 72.81 88 GLN A O 1
ATOM 726 N N . LEU A 1 89 ? 40.807 -1.985 -43.480 1.00 75.69 89 LEU A N 1
ATOM 727 C CA . LEU A 1 89 ? 41.429 -1.491 -42.247 1.00 75.69 89 LEU A CA 1
ATOM 728 C C . LEU A 1 89 ? 41.552 -2.589 -41.181 1.00 75.69 89 LEU A C 1
ATOM 730 O O . LEU A 1 89 ? 42.601 -2.706 -40.544 1.00 75.69 89 LEU A O 1
ATOM 734 N N . VAL A 1 90 ? 40.514 -3.413 -41.003 1.00 74.25 90 VAL A N 1
ATOM 735 C CA . VAL A 1 90 ? 40.533 -4.543 -40.057 1.00 74.25 90 VAL A CA 1
ATOM 736 C C . VAL A 1 90 ? 41.574 -5.591 -40.467 1.00 74.25 90 VAL A C 1
ATOM 738 O O . VAL A 1 90 ? 42.303 -6.092 -39.607 1.00 74.25 90 VAL A O 1
ATOM 741 N N . ASP A 1 91 ? 41.701 -5.875 -41.764 1.00 73.44 91 ASP A N 1
ATOM 742 C CA . ASP A 1 91 ? 42.693 -6.817 -42.294 1.00 73.44 91 ASP A CA 1
ATOM 743 C C . ASP A 1 91 ? 44.133 -6.311 -42.108 1.00 73.44 91 ASP A C 1
ATOM 745 O O . ASP A 1 91 ? 45.019 -7.076 -41.716 1.00 73.44 91 ASP A O 1
ATOM 749 N N . VAL A 1 92 ? 44.373 -5.008 -42.297 1.00 77.12 92 VAL A N 1
ATOM 750 C CA . VAL A 1 92 ? 45.683 -4.376 -42.045 1.00 77.12 92 VAL A CA 1
ATOM 751 C C . VAL A 1 92 ? 46.046 -4.384 -40.556 1.00 77.12 92 VAL A C 1
ATOM 753 O O . VAL A 1 92 ? 47.210 -4.592 -40.211 1.00 77.12 92 VAL A O 1
ATOM 756 N N . LEU A 1 93 ? 45.072 -4.185 -39.664 1.00 76.88 93 LEU A N 1
ATOM 757 C CA . LEU A 1 93 ? 45.293 -4.225 -38.216 1.00 76.88 93 LEU A CA 1
ATOM 758 C C . LEU A 1 93 ? 45.600 -5.645 -37.724 1.00 76.88 93 LEU A C 1
ATOM 760 O O . LEU A 1 93 ? 46.577 -5.831 -37.001 1.00 76.88 93 LEU A O 1
ATOM 764 N N . LYS A 1 94 ? 44.845 -6.655 -38.176 1.00 76.12 94 LYS A N 1
ATOM 765 C CA . LYS A 1 94 ? 45.120 -8.069 -37.856 1.00 76.12 94 LYS A CA 1
ATOM 766 C C . LYS A 1 94 ? 46.431 -8.573 -38.464 1.00 76.12 94 LYS A C 1
ATOM 768 O O . LYS A 1 94 ? 47.093 -9.421 -37.873 1.00 76.12 94 LYS A O 1
ATOM 773 N N . GLY A 1 95 ? 46.822 -8.059 -39.631 1.00 72.06 95 GLY A N 1
ATOM 774 C CA . GLY A 1 95 ? 48.091 -8.393 -40.280 1.00 72.06 95 GLY A CA 1
ATOM 775 C C . GLY A 1 95 ? 49.329 -7.815 -39.583 1.00 72.06 95 GLY A C 1
ATOM 776 O O . GLY A 1 95 ? 50.423 -8.327 -39.793 1.00 72.06 95 GLY A O 1
ATOM 777 N N . LYS A 1 96 ? 49.170 -6.782 -38.744 1.00 60.50 96 LYS A N 1
ATOM 778 C CA . LYS A 1 96 ? 50.261 -6.136 -37.992 1.00 60.50 96 LYS A CA 1
ATOM 779 C C . LYS A 1 96 ? 50.584 -6.792 -36.644 1.00 60.50 96 LYS A C 1
ATOM 781 O O . LYS A 1 96 ? 51.588 -6.428 -36.042 1.00 60.50 96 LYS A O 1
ATOM 786 N N . GLU A 1 97 ? 49.752 -7.722 -36.172 1.00 56.72 97 GLU A N 1
ATOM 787 C CA . GLU A 1 97 ? 49.966 -8.480 -34.926 1.00 56.72 97 GLU A CA 1
ATOM 788 C C . GLU A 1 97 ? 50.732 -9.808 -35.124 1.00 56.72 97 GLU A C 1
ATOM 790 O O . GLU A 1 97 ? 50.857 -10.582 -34.175 1.00 56.72 97 GLU A O 1
ATOM 795 N N . LYS A 1 98 ? 51.261 -10.088 -36.327 1.00 49.03 98 LYS A N 1
ATOM 796 C CA . LYS A 1 98 ? 52.161 -11.227 -36.588 1.00 49.03 98 LYS A CA 1
ATOM 797 C C . LYS A 1 98 ? 53.610 -10.801 -36.772 1.00 49.03 98 LYS A C 1
ATOM 799 O O . LYS A 1 98 ? 53.838 -9.791 -37.471 1.00 49.03 98 LYS A O 1
#

Secondary structure (DSSP, 8-state):
------HHHHHHHHHHHHHHHHHHHHHHHHHHHHHHHHHHHHHHHHHHHHHHHHHHHIIIIIHHHHHHHHHHHHHHHHHHHHSTTHHHHHHHHHHTT-

Foldseek 3Di:
DPDDDDPVRVVVVVVVVVVVVVVVVVVVVVVVVVVVVVVVVVVVVVVCCVVVVVVCCCVPPVVVVVVVVVVVVVVVVVCLVPDPCNVVVVVVVVVVVD

=== Feature glossary ===
The record interleaves many kinds of information about one protein. Here is each kind framed as the question it answers.

Q: What does the local fold look like, residue by residue?
A: A 3Di character summarizes, for each residue, the relative orientation of the Cα frame of its nearest spatial neighbor. Because it encodes fold topology rather than chemistry, 3Di alignments detect remote structural similarity that sequence alignment misses.

Q: Which residues are in helices, strands, or loops?
A: Secondary structure is the local, repeating backbone conformation. DSSP classifies it into eight states by reading the hydrogen-bond network: three helix types (H, G, I), two β types (E, B), two non-regular types (T, S), and unstructured coil (-).

Q: How big and how compact is the whole molecule?
A: Three whole-structure scalars: the radius of gyration (RMS distance of Cα from centroid, in Å), the count of Cα–Cα contacts (pairs closer than 8 Å and separated by more than four residues in sequence — i.e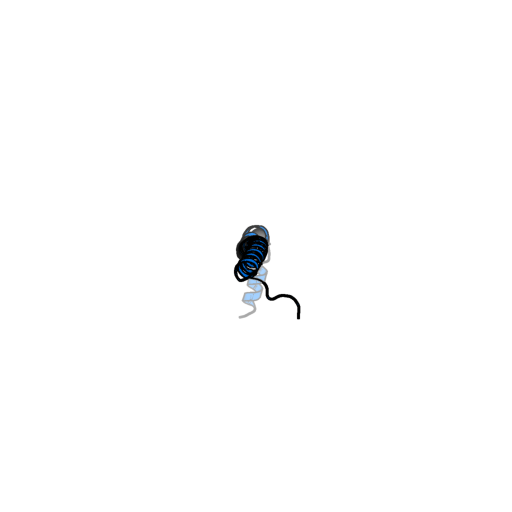. tertiary, not local, contacts), and the bounding-box dimensions. Together they distinguish compact globular folds from extended fibres or disordered chains.

Q: How confident is the AlphaFold model at each residue?
A: For AlphaFold models, the B-factor field carries pLDDT — the model's own estimate of local accuracy on a 0–100 scale. Regions with pLDDT<50 should be treated as essentially unmodeled; they often correspond to intrinsically disordered segments.

Q: What family and function is it annotated with?
A: Functional annotations link the protein to curated databases. InterPro entries identify conserved domains and families by matching the sequence against member-database signatures (Pfam, PROSITE, CDD, …). Gene Ontology (GO) terms describe molecular function, biological process, and cellular component in a controlled vocabulary. CATH places the structure in a hierarchical fold classification (Class/Architecture/Topology/Homologous-superfamily). The organism is the source species.

Q: What known structures does this most resemble?
A: Nearest PDB neighbors are the top structural matches found by Foldseek when searching this structure against the entire Protein Data Bank. Each hit reports a TM-score (0 to 1; >0.5 almost always implies the same fold) and an E-value. These are *structural* homologs — they may share no detectable sequence similarity.

Q: Which residues are buried vs exposed?
A: Solvent-accessible surface area (SASA) is the area in Å² traced out by the centre of a 1.4 Å probe sphere (a water molecule) rolled over the protein's van der Waals surface (Shrake–Rupley / Lee–Richards construction). Buried residues have near-zero SASA; fully exposed residues can exceed 200 Å². The total SASA scales roughly with the number of surface residues.

Q: What are the backbone torsion angles?
A: φ (phi) and ψ (psi) are the two rotatable backbone dihedrals per residue: φ is the C(i-1)–N–Cα–C torsion, ψ is the N–Cα–C–N(i+1) torsion, both in degrees on (−180°, 180°]. α-helical residues cluster near (−60°, −45°); β-strand residues near (−120°, +130°). A Ramachandran plot is simply a scatter of (φ, ψ) for every residue.

Q: Are the domains correctly placed relative to each other?
A: Predicted aligned error is AlphaFold's pairwise confidence. Unlike pLDDT (per-residue), PAE is per-residue-pair and captures whether two parts of the structure are correctly placed relative to each other. Units are ångströms of expected positional error.

Q: What if only a Cα trace is available?
A: P-SEA three-state annotation labels each residue as helix, strand, or coil based purely on the geometry of the Cα trace. It serves as a fallback when the full backbone (and thus DSSP) is unavailable.

Q: What is the amino-acid chain?
A: This is the polypeptide sequence — one letter per residue, N-terminus first. Length ranges from a few dozen residues for small domains to over a thousand for large multi-domain proteins.

Q: What do the rendered images show?
A: The six renders are orthographic views along the three Cartesian axes in both directions. Representation (cartoon, sticks, or surface) and color scheme 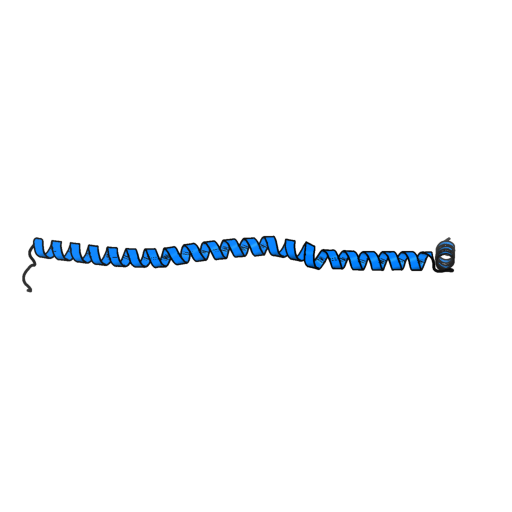(sequence-rainbow or by-chain) vary across proteins so the training set covers all the common visualization conventions.

Q: What do the diagnostic plots show?
A: Plot images: a contact map (which residues are close in 3D, as an N×N binary image), a Ramachandran scatter (backbone torsion angles, revealing secondary-structure composition at a glance), and — for AlphaFold structures — a PAE heatmap (pairwise prediction confidence).

Q: How mobile is each atom in the crystal?
A: B-factor (Debye–Waller factor) reflects atomic displacement in the crystal lattice. It is an experimental observable (units Å²), not a prediction; low values mean the atom is pinned down, high values mean it moves or is heterogeneous across the crystal.

Q: Where is each backbone atom in 3D?
A: The mmCIF table is the protein's shape written out atom by atom. For each backbone N, Cα, C, and carbonyl O, it records an (x, y, z) coordinate triple in Å plus the residue type, chain letter, and residue number.